Protein AF-A0A7C5RD27-F1 (afdb_monomer_lite)

Foldseek 3Di:
DAAAEAEDADQAQWAQDPVWFTEGEQKQAACVLDPPQPLVVVCVVVVNDDDNRYMYGNPCNVVRVVVVVVVDPDPPIDYHYNPSYDPDHPVD

Radius of gyration: 13.66 Å; chains: 1; bounding box: 27×24×42 Å

Structure (mmCIF, N/CA/C/O backbone):
data_AF-A0A7C5RD27-F1
#
_entry.id   AF-A0A7C5RD27-F1
#
loop_
_atom_site.group_PDB
_atom_site.id
_atom_site.type_symbol
_atom_site.label_atom_id
_atom_site.label_alt_id
_atom_site.label_comp_id
_atom_site.label_asym_id
_atom_site.label_entity_id
_atom_site.label_seq_id
_atom_site.pdbx_PDB_ins_code
_atom_site.Cartn_x
_atom_site.Cartn_y
_atom_site.Cartn_z
_atom_site.occupancy
_atom_site.B_iso_or_equiv
_atom_site.auth_seq_id
_atom_site.auth_comp_id
_atom_site.auth_asym_id
_atom_site.auth_atom_id
_atom_site.pdbx_PDB_model_num
ATOM 1 N N . MET A 1 1 ? 4.669 -3.196 -22.497 1.00 63.97 1 MET A N 1
ATOM 2 C CA . MET A 1 1 ? 5.506 -3.907 -21.510 1.00 63.97 1 MET A CA 1
ATOM 3 C C . MET A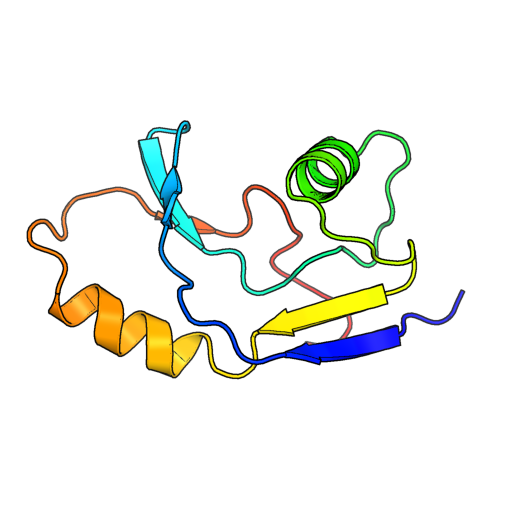 1 1 ? 4.536 -4.697 -20.663 1.00 63.97 1 MET A C 1
ATOM 5 O O . MET A 1 1 ? 3.616 -4.079 -20.142 1.00 63.97 1 MET A O 1
ATOM 9 N N . ASP A 1 2 ? 4.660 -6.018 -20.618 1.00 86.19 2 ASP A N 1
ATOM 10 C CA . ASP A 1 2 ? 3.668 -6.840 -19.924 1.00 86.19 2 ASP A CA 1
ATOM 11 C C . ASP A 1 2 ? 3.827 -6.701 -18.409 1.00 86.19 2 ASP A C 1
ATOM 13 O O . ASP A 1 2 ? 4.943 -6.751 -17.871 1.00 86.19 2 ASP A O 1
ATOM 17 N N . ILE A 1 3 ? 2.700 -6.471 -17.739 1.00 91.25 3 ILE A N 1
ATOM 18 C CA . ILE A 1 3 ? 2.628 -6.373 -16.284 1.00 91.25 3 ILE A CA 1
ATOM 19 C C . ILE A 1 3 ? 2.616 -7.790 -15.720 1.00 91.25 3 ILE A C 1
ATOM 21 O O . ILE A 1 3 ? 1.820 -8.630 -16.136 1.00 91.25 3 ILE A O 1
ATOM 25 N N . VAL A 1 4 ? 3.490 -8.044 -14.752 1.00 93.31 4 VAL A N 1
ATOM 26 C CA . VAL A 1 4 ? 3.555 -9.312 -14.027 1.00 93.31 4 VAL A CA 1
ATOM 27 C C . VAL A 1 4 ? 2.882 -9.130 -12.674 1.00 93.31 4 VAL A C 1
ATOM 29 O O . VAL A 1 4 ? 3.349 -8.364 -11.829 1.00 93.31 4 VAL A O 1
ATOM 32 N N . TYR A 1 5 ? 1.787 -9.852 -12.463 1.00 93.56 5 TYR A N 1
ATOM 33 C CA . TYR A 1 5 ? 1.062 -9.853 -11.198 1.00 93.56 5 TYR A CA 1
ATOM 34 C C . TYR A 1 5 ? 1.572 -10.976 -10.298 1.00 93.56 5 TYR A C 1
ATOM 36 O O . TYR A 1 5 ? 1.650 -12.132 -10.711 1.00 93.56 5 TYR A O 1
ATOM 44 N N . ILE A 1 6 ? 1.928 -10.631 -9.062 1.00 93.81 6 ILE A N 1
ATOM 45 C CA . ILE A 1 6 ? 2.479 -11.566 -8.079 1.00 93.81 6 ILE A CA 1
ATOM 46 C C . ILE A 1 6 ? 1.546 -11.611 -6.879 1.00 93.81 6 ILE A C 1
ATOM 48 O O . ILE A 1 6 ? 1.417 -10.641 -6.137 1.00 93.81 6 ILE A O 1
ATOM 52 N N . GLU A 1 7 ? 0.920 -12.752 -6.634 1.00 95.06 7 GLU A N 1
ATOM 53 C CA . GLU A 1 7 ? 0.102 -12.923 -5.440 1.00 95.06 7 GLU A CA 1
ATOM 54 C C . GLU A 1 7 ? 0.977 -13.103 -4.197 1.00 95.06 7 GLU A C 1
ATOM 56 O O . GLU A 1 7 ? 1.864 -13.959 -4.142 1.00 95.06 7 GLU A O 1
ATOM 61 N N . LYS A 1 8 ? 0.714 -12.313 -3.155 1.00 93.56 8 LYS A N 1
ATOM 62 C CA . LYS A 1 8 ? 1.370 -12.447 -1.855 1.00 93.56 8 LYS A CA 1
ATOM 63 C C . LYS A 1 8 ? 0.378 -12.374 -0.712 1.00 93.56 8 LYS A C 1
ATOM 65 O O . LYS A 1 8 ? -0.610 -11.645 -0.730 1.00 93.56 8 LYS A O 1
ATOM 70 N N . ARG A 1 9 ? 0.696 -13.099 0.358 1.00 95.69 9 ARG A N 1
ATOM 71 C CA . ARG A 1 9 ? -0.024 -12.987 1.629 1.00 95.69 9 ARG A CA 1
ATOM 72 C C . ARG A 1 9 ? 0.616 -11.900 2.486 1.00 95.69 9 ARG A C 1
ATOM 74 O O . ARG A 1 9 ? 1.834 -11.847 2.633 1.00 95.69 9 ARG A O 1
ATOM 81 N N . CYS A 1 10 ? -0.205 -11.054 3.095 1.00 93.75 10 CYS A N 1
ATOM 82 C CA . CYS A 1 10 ? 0.223 -10.016 4.024 1.00 93.75 10 CYS A CA 1
ATOM 83 C C . CYS A 1 10 ? -0.113 -10.387 5.477 1.00 93.75 10 CYS A C 1
ATOM 85 O O . CYS A 1 10 ? -1.061 -11.125 5.750 1.00 93.75 10 CYS A O 1
ATOM 87 N N . ARG A 1 11 ? 0.681 -9.869 6.424 1.00 93.69 11 ARG A N 1
ATOM 88 C CA . ARG A 1 11 ? 0.430 -9.994 7.876 1.00 93.69 11 ARG A CA 1
ATOM 89 C C . ARG A 1 11 ? -0.367 -8.814 8.444 1.00 93.69 11 ARG A C 1
ATOM 91 O O . ARG A 1 11 ? -0.945 -8.919 9.519 1.00 93.69 11 ARG A O 1
ATOM 98 N N . SER A 1 12 ? -0.358 -7.689 7.733 1.00 93.62 12 SER A N 1
ATOM 99 C CA . SER A 1 12 ? -1.040 -6.443 8.076 1.00 93.62 12 SER A CA 1
ATOM 100 C C . SER A 1 12 ? -1.437 -5.737 6.785 1.00 93.62 12 SER A C 1
ATOM 102 O O . SER A 1 12 ? -0.644 -5.700 5.838 1.00 93.62 12 SER A O 1
ATOM 104 N N . VAL A 1 13 ? -2.627 -5.142 6.767 1.00 95.50 13 VAL A N 1
ATOM 105 C CA . VAL A 1 13 ? -3.094 -4.303 5.659 1.00 95.50 13 VAL A CA 1
ATOM 106 C C . VAL A 1 13 ? -3.463 -2.894 6.129 1.00 95.50 13 VAL A C 1
ATOM 108 O O . VAL A 1 13 ? -3.167 -1.931 5.426 1.00 95.50 13 VAL A O 1
ATOM 111 N N . LEU A 1 14 ? -3.995 -2.757 7.346 1.00 95.06 14 LEU A N 1
ATOM 112 C CA . LEU A 1 14 ? -4.305 -1.484 7.989 1.00 95.06 14 LEU A CA 1
ATOM 113 C C . LEU A 1 14 ? -3.133 -1.043 8.875 1.00 95.06 14 LEU A C 1
ATOM 115 O O . LEU A 1 14 ? -2.891 -1.620 9.936 1.00 95.06 14 LEU A O 1
ATOM 119 N N . ASN A 1 15 ? -2.403 -0.013 8.454 1.00 93.31 15 ASN A N 1
ATOM 120 C CA . ASN A 1 15 ? -1.211 0.477 9.156 1.00 93.31 15 ASN A CA 1
ATOM 121 C C . ASN A 1 15 ? -1.391 1.937 9.573 1.00 93.31 15 ASN A C 1
ATOM 123 O O . ASN A 1 15 ? -2.050 2.696 8.869 1.00 93.31 15 ASN A O 1
ATOM 127 N N . LYS A 1 16 ? -0.808 2.359 10.703 1.00 92.00 16 LYS A N 1
ATOM 128 C CA . LYS A 1 16 ? -0.830 3.781 11.088 1.00 92.00 16 LYS A CA 1
ATOM 129 C C . LYS A 1 16 ? -0.078 4.616 10.055 1.00 92.00 16 LYS A C 1
ATOM 131 O O . LYS A 1 16 ? 1.023 4.250 9.648 1.00 92.00 16 LYS A O 1
ATOM 136 N N . SER A 1 17 ? -0.666 5.739 9.661 1.00 90.00 17 SER A N 1
ATOM 137 C CA . SER A 1 17 ? -0.095 6.630 8.654 1.00 90.00 17 SER A CA 1
ATOM 138 C C . SER A 1 17 ? 0.492 7.886 9.288 1.00 90.00 17 SER A C 1
ATOM 140 O O . SER A 1 17 ? -0.088 8.462 10.208 1.00 90.00 17 SER A O 1
ATOM 142 N N . LYS A 1 18 ? 1.615 8.363 8.740 1.00 86.62 18 LYS A N 1
ATOM 143 C CA . LYS A 1 18 ? 2.157 9.694 9.062 1.00 86.62 18 LYS A CA 1
ATOM 144 C C . LYS A 1 18 ? 1.308 10.834 8.480 1.00 86.62 18 LYS A C 1
ATOM 146 O O . LYS A 1 18 ? 1.457 11.966 8.914 1.00 86.62 18 LYS A O 1
ATOM 151 N N . LEU A 1 19 ? 0.394 10.529 7.553 1.00 84.38 19 LEU A N 1
ATOM 152 C CA . LEU A 1 19 ? -0.603 11.468 7.017 1.00 84.38 19 LEU A CA 1
ATOM 153 C C . LEU A 1 19 ? -1.798 11.678 7.972 1.00 84.38 19 LEU A C 1
ATOM 155 O O . LEU A 1 19 ? -2.714 12.436 7.666 1.00 84.38 19 LEU A O 1
ATOM 159 N N . GLY A 1 20 ? -1.799 10.993 9.121 1.00 86.88 20 GLY A N 1
ATOM 160 C CA . GLY A 1 20 ? -2.916 10.937 10.059 1.00 86.88 20 GLY A CA 1
ATOM 161 C C . GLY A 1 20 ? -3.746 9.662 9.888 1.00 86.88 20 GLY A C 1
ATOM 162 O O . GLY A 1 20 ? -3.852 9.110 8.795 1.00 86.88 20 GLY A O 1
ATOM 163 N N . GLY A 1 21 ? -4.322 9.169 10.987 1.00 92.75 21 GLY A N 1
ATOM 164 C CA . GLY A 1 21 ? -5.139 7.953 10.988 1.00 92.75 21 GLY A CA 1
ATOM 165 C C . GLY A 1 21 ? -4.386 6.714 10.485 1.00 92.75 21 GLY A C 1
ATOM 166 O O . GLY A 1 21 ? -3.286 6.397 10.954 1.00 92.75 21 GLY A O 1
ATOM 167 N N . TYR A 1 22 ? -4.988 6.005 9.532 1.00 94.69 22 TYR A N 1
ATOM 168 C CA . TYR A 1 22 ? -4.478 4.754 8.973 1.00 94.69 22 TYR A CA 1
ATOM 169 C C . TYR A 1 22 ? -4.354 4.808 7.450 1.00 94.69 22 TYR A C 1
ATOM 171 O O . TYR A 1 22 ? -4.969 5.637 6.789 1.00 94.69 22 TYR A O 1
ATOM 179 N N . THR A 1 23 ? -3.569 3.894 6.890 1.00 95.00 23 THR A N 1
ATOM 180 C CA . THR A 1 23 ? -3.466 3.643 5.453 1.00 95.00 23 THR A CA 1
ATOM 181 C C . THR A 1 23 ? -3.698 2.167 5.147 1.00 95.00 23 THR A C 1
ATOM 183 O O . THR A 1 23 ? -3.294 1.292 5.923 1.00 95.00 23 THR A O 1
ATOM 186 N N . ILE A 1 24 ? -4.333 1.904 4.010 1.00 95.25 24 ILE A N 1
ATOM 187 C CA . ILE A 1 24 ? -4.509 0.585 3.403 1.00 95.25 24 ILE A CA 1
ATOM 188 C C . ILE A 1 24 ? -3.859 0.640 2.027 1.00 95.25 24 ILE A C 1
ATOM 190 O O . ILE A 1 24 ? -4.217 1.481 1.218 1.00 95.25 24 ILE A O 1
ATOM 194 N N . ASN A 1 25 ? -2.921 -0.262 1.747 1.00 93.94 25 ASN A N 1
ATOM 195 C CA . ASN A 1 25 ? -2.308 -0.393 0.421 1.00 93.94 25 ASN A CA 1
ATOM 196 C C . ASN A 1 25 ? -2.514 -1.842 -0.043 1.00 93.94 25 ASN A C 1
ATOM 198 O O . ASN A 1 25 ? -1.780 -2.709 0.452 1.00 93.94 25 ASN A O 1
ATOM 202 N N . PRO A 1 26 ? -3.518 -2.122 -0.899 1.00 93.62 26 PRO A N 1
ATOM 203 C CA . PRO A 1 26 ? -3.832 -3.478 -1.368 1.00 93.62 26 PRO A CA 1
ATOM 204 C C . PRO A 1 26 ? -2.730 -4.063 -2.253 1.00 93.62 26 PRO A C 1
ATOM 206 O O . PRO A 1 26 ? -2.486 -5.268 -2.236 1.00 93.62 26 PRO A O 1
ATOM 209 N N . TYR A 1 27 ? -2.016 -3.186 -2.955 1.00 93.00 27 TYR A N 1
ATOM 210 C CA . TYR A 1 27 ? -0.953 -3.542 -3.879 1.00 93.00 27 TYR A CA 1
ATOM 211 C C . TYR A 1 27 ? 0.410 -3.013 -3.415 1.00 93.00 27 TYR A C 1
ATOM 213 O O . TYR A 1 27 ? 0.515 -2.144 -2.537 1.00 93.00 27 TYR A O 1
ATOM 221 N N . ILE A 1 28 ? 1.468 -3.555 -4.011 1.00 91.19 28 ILE A N 1
ATOM 222 C CA . ILE A 1 28 ? 2.824 -3.003 -3.989 1.00 91.19 28 ILE A CA 1
ATOM 223 C C . ILE A 1 28 ? 3.263 -2.865 -5.445 1.00 91.19 28 ILE A C 1
ATOM 225 O O . ILE A 1 28 ? 3.295 -3.847 -6.179 1.00 91.19 28 ILE A O 1
ATOM 229 N N . GLY A 1 29 ? 3.600 -1.649 -5.869 1.00 90.62 29 GLY A N 1
ATOM 230 C CA . GLY A 1 29 ? 3.739 -1.325 -7.289 1.00 90.62 29 GLY A CA 1
ATOM 231 C C . GLY A 1 29 ? 2.510 -0.646 -7.873 1.00 90.62 29 GLY A C 1
ATOM 232 O O . GLY A 1 29 ? 1.522 -0.410 -7.181 1.00 90.62 29 GLY A O 1
ATOM 233 N N . CYS A 1 30 ? 2.632 -0.249 -9.136 1.00 91.19 30 CYS A N 1
ATOM 234 C CA . CYS A 1 30 ? 1.555 0.317 -9.933 1.00 91.19 30 CYS A CA 1
ATOM 235 C C . CYS A 1 30 ? 1.879 0.151 -11.422 1.00 91.19 30 CYS A C 1
ATOM 237 O O . CYS A 1 30 ? 3.024 0.370 -11.821 1.00 91.19 30 CYS A O 1
ATOM 239 N N . ALA A 1 31 ? 0.863 -0.174 -12.224 1.00 91.56 31 ALA A N 1
ATOM 240 C CA . ALA A 1 31 ? 0.952 -0.329 -13.675 1.00 91.56 31 ALA A CA 1
ATOM 241 C C . ALA A 1 31 ? 1.455 0.925 -14.410 1.00 91.56 31 ALA A C 1
ATOM 243 O O . ALA A 1 31 ? 2.082 0.816 -15.458 1.00 91.56 31 ALA A O 1
ATOM 244 N N . HIS A 1 32 ? 1.205 2.114 -13.854 1.00 90.00 32 HIS A N 1
ATOM 245 C CA . HIS A 1 32 ? 1.580 3.384 -14.477 1.00 90.00 32 HIS A CA 1
ATOM 246 C C . HIS A 1 32 ? 3.095 3.606 -14.580 1.00 90.00 32 HIS A C 1
ATOM 248 O O . HIS A 1 32 ? 3.535 4.326 -15.471 1.00 90.00 32 HIS A O 1
ATOM 254 N N . ASN A 1 33 ? 3.879 3.054 -13.644 1.00 88.12 33 ASN A N 1
ATOM 255 C CA . ASN A 1 33 ? 5.336 3.225 -13.565 1.00 88.12 33 ASN A CA 1
ATOM 256 C C . ASN A 1 33 ? 5.829 4.676 -13.804 1.00 88.12 33 ASN A C 1
ATOM 258 O O . ASN A 1 33 ? 6.764 4.916 -14.566 1.00 88.12 33 ASN A O 1
ATOM 262 N N . CYS A 1 34 ? 5.182 5.674 -13.184 1.00 90.19 34 CYS A N 1
ATOM 263 C CA . CYS A 1 34 ? 5.528 7.077 -13.422 1.00 90.19 34 CYS A CA 1
ATOM 264 C C . CYS A 1 34 ? 6.970 7.389 -12.994 1.00 90.19 34 CYS A C 1
ATOM 266 O O . CYS A 1 34 ? 7.358 7.128 -11.853 1.00 90.19 34 CYS A O 1
ATOM 268 N N . VAL A 1 35 ? 7.715 8.085 -13.856 1.00 89.88 35 VAL A N 1
ATOM 269 C CA . VAL A 1 35 ? 9.104 8.513 -13.593 1.00 89.88 35 VAL A CA 1
ATOM 270 C C . VAL A 1 35 ? 9.250 9.405 -12.351 1.00 89.88 35 VAL A C 1
ATOM 272 O O . VAL A 1 35 ? 10.300 9.427 -11.719 1.00 89.88 35 VAL A O 1
ATOM 275 N N . TYR A 1 36 ? 8.184 10.113 -11.973 1.00 90.44 36 TYR A N 1
ATOM 276 C CA . TYR A 1 36 ? 8.123 11.007 -10.812 1.00 90.44 36 TYR A CA 1
ATOM 277 C C . TYR A 1 36 ? 7.446 10.366 -9.585 1.00 90.44 36 TYR A C 1
ATOM 279 O O . TYR A 1 36 ? 7.118 11.058 -8.619 1.00 90.44 36 TYR A O 1
ATOM 287 N N . CYS A 1 37 ? 7.180 9.055 -9.603 1.00 91.00 37 CYS A N 1
ATOM 288 C CA . CYS A 1 37 ? 6.440 8.391 -8.533 1.00 91.00 37 CYS A CA 1
ATOM 289 C C . CYS A 1 37 ? 7.248 8.341 -7.228 1.00 91.00 37 CYS A C 1
ATOM 291 O O . CYS A 1 37 ? 8.198 7.567 -7.086 1.00 91.00 37 CYS A O 1
ATOM 293 N N . TYR A 1 38 ? 6.809 9.099 -6.224 1.00 90.38 38 TYR A N 1
ATOM 294 C CA . TYR A 1 38 ? 7.451 9.103 -4.908 1.00 90.38 38 TYR A CA 1
ATOM 295 C C . TYR A 1 38 ? 7.382 7.734 -4.202 1.00 90.38 38 TYR A C 1
ATOM 297 O O . TYR A 1 38 ? 8.271 7.387 -3.421 1.00 90.38 38 TYR A O 1
ATOM 305 N N . ALA A 1 39 ? 6.346 6.933 -4.482 1.00 90.19 39 ALA A N 1
ATOM 306 C CA . ALA A 1 39 ? 6.174 5.614 -3.880 1.00 90.19 39 ALA A CA 1
ATOM 307 C C . ALA A 1 39 ? 7.293 4.645 -4.287 1.00 90.19 39 ALA A C 1
ATOM 309 O O . ALA A 1 39 ? 7.688 3.810 -3.476 1.00 90.19 39 ALA A O 1
ATOM 310 N N . ASN A 1 40 ? 7.881 4.819 -5.480 1.00 84.88 40 ASN A N 1
ATOM 311 C CA . ASN A 1 40 ? 9.020 4.018 -5.927 1.00 84.88 40 ASN A CA 1
ATOM 312 C C . ASN A 1 40 ? 10.232 4.182 -4.996 1.00 84.88 40 ASN A C 1
ATOM 314 O O . ASN A 1 40 ? 10.867 3.205 -4.604 1.00 84.88 40 ASN A O 1
ATOM 318 N N . TYR A 1 41 ? 10.513 5.416 -4.569 1.00 84.00 41 TYR A N 1
ATOM 319 C CA . TYR A 1 41 ? 11.553 5.684 -3.573 1.00 84.00 41 TYR A CA 1
ATOM 320 C C . TYR A 1 41 ? 11.189 5.098 -2.202 1.00 84.00 41 TYR A C 1
ATOM 322 O O . TYR A 1 41 ? 12.035 4.533 -1.509 1.00 84.00 41 TYR A O 1
ATOM 330 N N . TYR A 1 42 ? 9.913 5.185 -1.819 1.00 85.25 42 TYR A N 1
ATOM 331 C CA . TYR A 1 42 ? 9.441 4.666 -0.539 1.00 85.25 42 TYR A CA 1
ATOM 332 C C . TYR A 1 42 ? 9.577 3.141 -0.431 1.00 85.25 42 TYR A C 1
ATOM 334 O O . TYR A 1 42 ? 10.058 2.651 0.589 1.00 85.25 42 TYR A O 1
ATOM 342 N N . TRP A 1 43 ? 9.216 2.384 -1.472 1.00 82.75 43 TRP A N 1
ATOM 343 C CA . TRP A 1 43 ? 9.361 0.923 -1.484 1.00 82.75 43 TRP A CA 1
ATOM 344 C C . TRP A 1 43 ? 10.825 0.486 -1.380 1.00 82.75 43 TRP A C 1
ATOM 346 O O . TRP A 1 43 ? 11.128 -0.406 -0.587 1.00 82.75 43 TRP A O 1
ATOM 356 N N . LYS A 1 44 ? 11.738 1.165 -2.089 1.00 81.25 44 LYS A N 1
ATOM 357 C CA . LYS A 1 44 ? 13.186 0.907 -1.995 1.00 81.25 44 LYS A CA 1
ATOM 358 C C . LYS A 1 44 ? 13.699 1.076 -0.563 1.00 81.25 44 LYS A C 1
ATOM 360 O O . LYS A 1 44 ? 14.412 0.214 -0.062 1.00 81.25 44 LYS A O 1
ATOM 365 N N . ASN A 1 45 ? 13.262 2.124 0.138 1.00 82.88 45 ASN A N 1
ATOM 366 C CA . ASN A 1 45 ? 13.632 2.350 1.542 1.00 82.88 45 ASN A CA 1
ATOM 367 C C . ASN A 1 45 ? 13.057 1.308 2.512 1.00 82.88 45 ASN A C 1
ATOM 369 O O . ASN A 1 45 ? 13.580 1.142 3.611 1.00 82.88 45 ASN A O 1
ATOM 373 N N . LEU A 1 46 ? 11.980 0.616 2.133 1.00 81.31 46 LEU A N 1
ATOM 374 C CA . LEU A 1 46 ? 11.422 -0.502 2.896 1.00 81.31 46 LEU A CA 1
ATOM 375 C C . LEU A 1 46 ? 12.124 -1.837 2.596 1.00 81.31 46 LEU A C 1
ATOM 377 O O . LEU A 1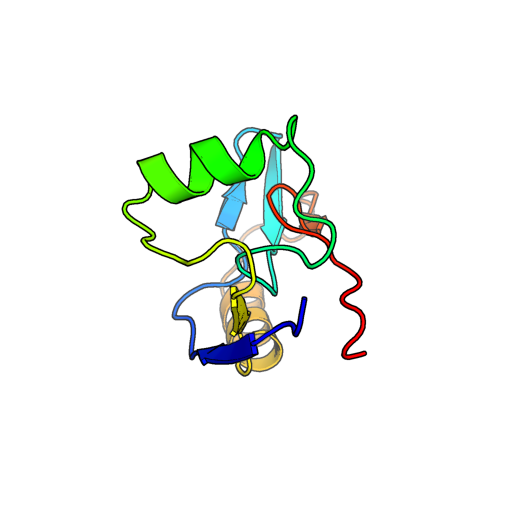 46 ? 11.689 -2.868 3.108 1.00 81.31 46 LEU A O 1
ATOM 381 N N . GLY A 1 47 ? 13.177 -1.835 1.770 1.00 81.12 47 GLY A N 1
ATOM 382 C CA . GLY A 1 47 ? 13.872 -3.048 1.338 1.00 81.12 47 GLY A CA 1
ATOM 383 C C . GLY A 1 47 ? 13.031 -3.919 0.405 1.00 81.12 47 GLY A C 1
ATOM 384 O O . GLY A 1 47 ? 13.267 -5.120 0.304 1.00 81.12 47 GLY A O 1
ATOM 385 N N . ILE A 1 48 ? 12.014 -3.343 -0.242 1.00 81.81 48 ILE A N 1
ATOM 386 C CA . ILE A 1 48 ? 11.198 -4.056 -1.220 1.00 81.81 48 ILE A CA 1
ATOM 387 C C . ILE A 1 48 ? 11.907 -3.965 -2.567 1.00 81.81 48 ILE A C 1
ATOM 389 O O . ILE A 1 48 ? 11.851 -2.941 -3.252 1.00 81.81 48 ILE A O 1
ATOM 393 N N . GLU A 1 49 ? 12.565 -5.053 -2.943 1.00 78.06 49 GLU A N 1
ATOM 394 C CA . GLU A 1 49 ? 13.127 -5.235 -4.275 1.00 78.06 49 GLU A CA 1
ATOM 395 C C . GLU A 1 49 ? 12.041 -5.794 -5.196 1.00 78.06 49 GLU A C 1
ATOM 397 O O . GLU A 1 49 ? 11.684 -6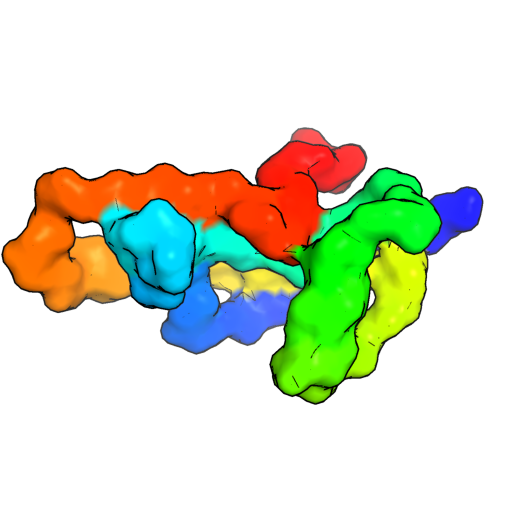.968 -5.120 1.00 78.06 49 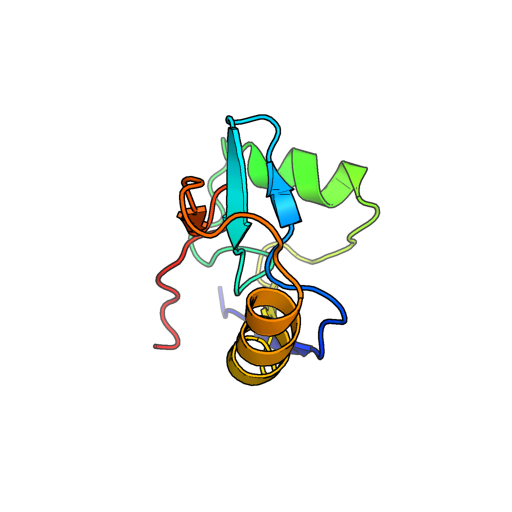GLU A O 1
ATOM 402 N N . LYS A 1 50 ? 11.486 -4.934 -6.052 1.00 79.88 50 LYS A N 1
ATOM 403 C CA . LYS A 1 50 ? 10.558 -5.330 -7.117 1.00 79.88 50 LYS A CA 1
ATOM 404 C C . LYS A 1 50 ? 11.034 -4.773 -8.449 1.00 79.88 50 LYS A C 1
ATOM 406 O O . LYS A 1 50 ? 11.650 -3.702 -8.483 1.00 79.88 50 LYS A O 1
ATOM 411 N N . LYS A 1 51 ? 10.670 -5.425 -9.551 1.00 82.25 51 LYS A N 1
ATOM 412 C CA . LYS A 1 51 ? 10.8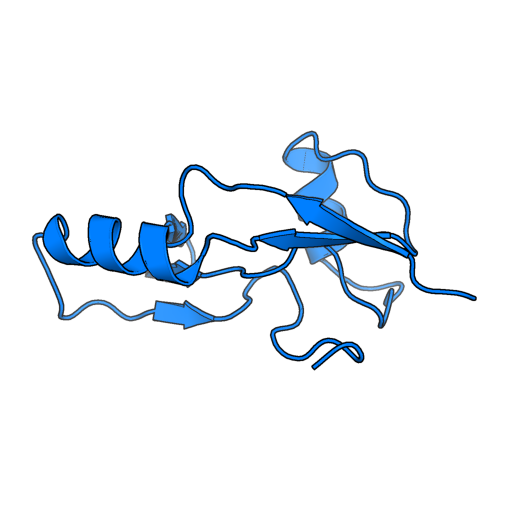39 -4.819 -10.877 1.00 82.25 51 LYS A CA 1
ATOM 413 C C . LYS A 1 51 ? 9.764 -3.774 -11.142 1.00 82.25 51 LYS A C 1
ATOM 415 O O . LYS A 1 51 ? 8.703 -3.739 -10.513 1.00 82.25 51 LYS A O 1
ATOM 420 N N . GLU A 1 52 ? 10.039 -2.891 -12.090 1.00 83.25 52 GLU A N 1
ATOM 421 C CA . GLU A 1 52 ? 9.120 -1.818 -12.467 1.00 83.25 52 GLU A CA 1
ATOM 422 C C . GLU A 1 52 ? 7.778 -2.355 -12.980 1.00 83.25 52 GLU A C 1
ATOM 424 O O . GLU A 1 52 ? 6.731 -1.858 -12.571 1.00 83.25 52 GLU A O 1
ATOM 429 N N . ASN A 1 53 ? 7.808 -3.436 -13.762 1.00 88.12 53 ASN A N 1
ATOM 430 C CA . ASN A 1 53 ? 6.629 -4.092 -14.329 1.00 88.12 53 ASN A CA 1
ATOM 431 C C . ASN A 1 53 ? 5.986 -5.151 -13.412 1.00 88.12 53 ASN A C 1
ATOM 433 O O . ASN A 1 53 ? 5.066 -5.840 -13.843 1.00 88.12 53 ASN A O 1
ATOM 437 N N . GLU A 1 54 ? 6.460 -5.304 -12.174 1.00 91.44 54 GLU A N 1
ATOM 438 C CA . GLU A 1 54 ? 5.894 -6.239 -11.198 1.00 91.44 54 GLU A CA 1
ATOM 439 C C . GLU A 1 54 ? 4.950 -5.511 -10.231 1.00 91.44 54 GLU A C 1
ATOM 441 O O . GLU A 1 54 ? 5.286 -4.458 -9.663 1.00 91.44 54 GLU A O 1
ATOM 446 N N . ILE A 1 55 ? 3.768 -6.094 -10.030 1.00 92.62 55 ILE A N 1
ATOM 447 C CA . ILE A 1 55 ? 2.755 -5.619 -9.086 1.00 92.62 55 ILE A CA 1
ATOM 448 C C . ILE A 1 55 ? 2.408 -6.760 -8.143 1.00 92.62 55 ILE A C 1
ATOM 450 O O . ILE A 1 55 ? 1.901 -7.799 -8.564 1.00 92.62 55 ILE A O 1
ATOM 454 N N . GLU A 1 56 ? 2.665 -6.564 -6.853 1.00 93.31 56 GLU A N 1
ATOM 455 C CA . GLU A 1 56 ? 2.307 -7.553 -5.842 1.00 93.31 56 GLU A CA 1
ATOM 456 C C . GLU A 1 56 ? 0.893 -7.294 -5.331 1.00 93.31 56 GLU A C 1
ATOM 458 O O . GLU A 1 56 ? 0.571 -6.184 -4.900 1.00 93.31 56 GLU A O 1
ATOM 463 N N . ILE A 1 57 ? 0.064 -8.331 -5.334 1.00 94.19 57 ILE A N 1
ATOM 464 C CA . ILE A 1 57 ? -1.331 -8.297 -4.906 1.00 94.19 57 ILE A CA 1
ATOM 465 C C . ILE A 1 57 ? -1.431 -8.948 -3.533 1.00 94.19 57 ILE A C 1
ATOM 467 O O . ILE A 1 57 ? -1.083 -10.119 -3.360 1.00 94.19 57 ILE A O 1
ATOM 471 N N . LYS A 1 58 ? -1.944 -8.218 -2.541 1.00 94.62 58 LYS A N 1
ATOM 472 C CA . LYS A 1 58 ? -2.189 -8.773 -1.205 1.00 94.62 58 LYS A CA 1
ATOM 473 C C . LYS A 1 58 ? -3.530 -9.500 -1.168 1.00 94.62 58 LYS A C 1
ATOM 475 O O . LYS A 1 58 ? -4.521 -8.956 -0.678 1.00 94.62 58 LYS A O 1
ATOM 480 N N . ILE A 1 59 ? -3.545 -10.741 -1.641 1.00 95.88 59 ILE A N 1
ATOM 481 C CA . ILE A 1 59 ? -4.768 -11.537 -1.851 1.00 95.88 59 ILE A CA 1
ATOM 482 C C . ILE A 1 59 ? -5.612 -11.754 -0.584 1.00 95.88 59 ILE A C 1
ATOM 484 O O . ILE A 1 59 ? -6.830 -11.835 -0.651 1.00 95.88 59 ILE A O 1
ATOM 488 N N . ASN A 1 60 ? -4.987 -11.797 0.595 1.00 96.38 60 ASN A N 1
ATOM 489 C CA . ASN A 1 60 ? -5.668 -12.005 1.878 1.00 96.38 60 ASN A CA 1
ATOM 490 C C . ASN A 1 60 ? -6.006 -10.689 2.608 1.00 96.38 60 ASN A C 1
ATOM 492 O O . ASN A 1 60 ? -6.255 -10.699 3.816 1.00 96.38 60 ASN A O 1
ATOM 496 N N . SER A 1 61 ? -5.958 -9.546 1.914 1.00 95.44 61 SER A N 1
ATOM 497 C CA . SER A 1 61 ? -6.235 -8.230 2.507 1.00 95.44 61 SER A CA 1
ATOM 498 C C . SER A 1 61 ? -7.608 -8.134 3.179 1.00 95.44 61 SER A C 1
ATOM 500 O O . SER A 1 61 ? -7.645 -7.628 4.302 1.00 95.44 61 SER A O 1
ATOM 502 N N . PRO A 1 62 ? -8.718 -8.619 2.580 1.00 94.88 62 PRO A N 1
ATOM 503 C CA . PRO A 1 62 ? -10.038 -8.524 3.206 1.00 94.88 62 PRO A CA 1
ATOM 504 C C . PRO A 1 62 ? -10.099 -9.242 4.561 1.00 94.88 62 PRO A C 1
ATOM 506 O O . PRO A 1 62 ? -10.520 -8.654 5.559 1.00 94.88 62 PRO A O 1
ATOM 509 N N . ASP A 1 63 ? -9.580 -10.472 4.634 1.00 96.81 63 ASP A N 1
ATOM 510 C CA . ASP A 1 63 ? -9.573 -11.272 5.865 1.00 96.81 63 ASP A CA 1
ATOM 511 C C . ASP A 1 63 ? -8.738 -10.614 6.968 1.00 96.81 63 ASP A C 1
ATOM 513 O O . ASP A 1 63 ? -9.174 -10.475 8.117 1.00 96.81 63 ASP A O 1
ATOM 517 N N . ILE A 1 64 ? -7.528 -10.167 6.616 1.00 97.25 64 ILE A N 1
ATOM 518 C CA . ILE A 1 64 ? -6.623 -9.495 7.552 1.00 97.25 64 ILE A CA 1
ATOM 519 C C . ILE A 1 64 ? -7.230 -8.175 8.030 1.00 97.25 64 ILE A C 1
ATOM 521 O O . ILE A 1 64 ? -7.160 -7.878 9.225 1.00 97.25 64 ILE A O 1
ATOM 525 N N . LEU A 1 65 ? -7.881 -7.413 7.148 1.00 95.75 65 LEU A N 1
ATOM 526 C CA . LEU A 1 65 ? -8.563 -6.175 7.514 1.00 95.75 65 LEU A CA 1
ATOM 527 C C . LEU A 1 65 ? -9.668 -6.437 8.541 1.00 95.75 65 LEU A C 1
ATOM 529 O O . LEU A 1 65 ? -9.707 -5.761 9.570 1.00 95.75 65 LEU A O 1
ATOM 533 N N . CYS A 1 66 ? -10.524 -7.439 8.325 1.00 95.50 66 CYS A N 1
ATOM 534 C CA . CYS A 1 66 ? -11.572 -7.806 9.279 1.00 95.50 66 CYS A CA 1
ATOM 535 C C . CYS A 1 66 ? -10.998 -8.147 10.663 1.00 95.50 66 CYS A C 1
ATOM 537 O O . CYS A 1 66 ? -11.519 -7.690 11.686 1.00 95.50 66 CYS A O 1
ATOM 539 N N . LEU A 1 67 ? -9.901 -8.907 10.712 1.00 95.62 67 LEU A N 1
ATOM 540 C CA . LEU A 1 67 ? -9.215 -9.240 11.964 1.00 95.62 67 LEU A CA 1
ATOM 541 C C . LEU A 1 67 ? -8.614 -8.003 12.646 1.00 95.62 67 LEU A C 1
ATOM 543 O O . LEU A 1 67 ? -8.703 -7.876 13.870 1.00 95.62 67 LEU A O 1
ATOM 547 N N . GLN A 1 68 ? -8.019 -7.083 11.883 1.00 95.06 68 GLN A N 1
ATOM 548 C CA . GLN A 1 68 ? -7.429 -5.852 12.416 1.00 95.06 68 GLN A CA 1
ATOM 549 C C . GLN A 1 68 ? -8.498 -4.878 12.926 1.00 95.06 68 GLN A C 1
ATOM 551 O O . GLN A 1 68 ? -8.353 -4.337 14.022 1.00 95.06 68 GLN A O 1
ATOM 556 N N . LEU A 1 69 ? -9.608 -4.713 12.203 1.00 93.81 69 LEU A N 1
ATOM 557 C CA . LEU A 1 69 ? -10.717 -3.838 12.597 1.00 93.81 69 LEU A CA 1
ATOM 558 C C . LEU A 1 69 ? -11.390 -4.280 13.901 1.00 93.81 69 LEU A C 1
ATOM 560 O O . LEU A 1 69 ? -11.799 -3.431 14.692 1.00 93.81 69 LEU A O 1
ATOM 564 N N . ARG A 1 70 ? -11.467 -5.590 14.172 1.00 93.38 70 ARG A N 1
ATOM 565 C CA . ARG A 1 70 ? -11.963 -6.118 15.459 1.00 93.38 70 ARG A CA 1
ATOM 566 C C . ARG A 1 70 ? -11.077 -5.721 16.643 1.00 93.38 70 ARG A C 1
ATOM 568 O O . ARG A 1 70 ? -11.576 -5.606 17.756 1.00 93.38 70 ARG A O 1
ATOM 575 N N . LYS A 1 71 ? -9.779 -5.513 16.407 1.00 91.25 71 LYS A N 1
ATOM 576 C CA . LYS A 1 71 ? -8.788 -5.148 17.432 1.00 91.25 71 LYS A CA 1
ATOM 577 C C . LYS A 1 71 ? -8.605 -3.633 17.586 1.00 91.25 71 LYS A C 1
ATOM 579 O O . LYS A 1 71 ? -7.941 -3.205 18.531 1.00 91.25 71 LYS A O 1
ATOM 584 N N . LEU A 1 72 ? -9.152 -2.812 16.682 1.00 90.06 72 LEU A N 1
ATOM 585 C CA . LEU A 1 72 ? -9.027 -1.356 16.774 1.00 90.06 72 LEU A CA 1
ATOM 586 C C . LEU A 1 72 ? -9.829 -0.814 17.961 1.00 90.06 72 LEU A C 1
ATOM 588 O O . LEU A 1 72 ? -11.043 -0.989 18.042 1.00 90.06 72 LEU A O 1
ATOM 592 N N . LYS A 1 73 ? -9.144 -0.087 18.851 1.00 84.00 73 LYS A N 1
ATOM 593 C CA . LYS A 1 73 ? -9.770 0.578 20.005 1.00 84.00 73 LYS A CA 1
ATOM 594 C C . LYS A 1 73 ? -10.634 1.779 19.599 1.00 84.00 73 LYS A C 1
ATOM 596 O O . LYS A 1 73 ? -11.682 2.002 20.191 1.00 84.00 73 LYS A O 1
ATOM 601 N N . SER A 1 74 ? -10.199 2.546 18.596 1.00 83.12 74 SER A N 1
ATOM 602 C CA . SER A 1 74 ? -10.925 3.702 18.054 1.00 83.12 74 SER A CA 1
ATOM 603 C C . SER A 1 74 ? -11.347 3.410 16.622 1.00 83.12 74 SER A C 1
ATOM 605 O O . SER A 1 74 ? -10.506 3.073 15.800 1.00 83.12 74 SER A O 1
ATOM 607 N N . LYS A 1 75 ? -12.638 3.559 16.314 1.00 81.56 75 LYS A N 1
ATOM 608 C CA . LYS A 1 75 ? -13.178 3.414 14.948 1.00 81.56 75 LYS A CA 1
ATOM 609 C C . LYS A 1 75 ? -13.447 4.756 14.260 1.00 81.56 75 LYS A C 1
ATOM 611 O O . LYS A 1 75 ? -14.040 4.780 13.192 1.00 81.56 75 LYS A O 1
ATOM 616 N N . LYS A 1 76 ? -13.058 5.871 14.887 1.00 82.75 76 LYS A N 1
ATOM 617 C CA . LYS A 1 76 ? -13.338 7.232 14.397 1.00 82.75 76 LYS A CA 1
ATOM 618 C C . LYS A 1 76 ? -12.181 7.843 13.596 1.00 82.75 76 LYS A C 1
ATOM 620 O O . LYS A 1 76 ? -12.261 9.002 13.204 1.00 82.75 76 LYS A O 1
ATOM 625 N N . ASP A 1 77 ? -11.113 7.083 13.371 1.00 88.25 77 ASP A N 1
ATOM 626 C CA . ASP A 1 77 ? -9.950 7.558 12.627 1.00 88.25 77 ASP A CA 1
ATOM 627 C C . ASP A 1 77 ? -10.167 7.473 11.114 1.00 88.25 77 ASP A C 1
ATOM 629 O O . ASP A 1 77 ? -10.875 6.603 10.606 1.00 88.25 77 ASP A O 1
ATOM 633 N N . ARG A 1 78 ? -9.514 8.380 10.383 1.00 91.62 78 ARG A N 1
ATOM 634 C CA . ARG A 1 78 ? -9.517 8.386 8.917 1.00 91.62 78 ARG A CA 1
ATOM 635 C C . ARG A 1 78 ? -8.685 7.225 8.382 1.00 91.62 78 ARG A C 1
ATOM 637 O O . ARG A 1 78 ? -7.641 6.893 8.946 1.00 91.62 78 ARG A O 1
ATOM 644 N N . VAL A 1 79 ? -9.128 6.653 7.268 1.00 93.00 79 VAL A N 1
ATOM 645 C CA . VAL A 1 79 ? -8.391 5.621 6.539 1.00 93.00 79 VAL A CA 1
ATOM 646 C C . VAL A 1 79 ? -8.129 6.129 5.131 1.00 93.00 79 VAL A C 1
ATOM 648 O O . VAL A 1 79 ? -9.061 6.386 4.375 1.00 93.00 79 VAL A O 1
ATOM 651 N N . PHE A 1 80 ? -6.856 6.285 4.794 1.00 93.75 80 PHE A N 1
ATOM 652 C CA . PHE A 1 80 ? -6.407 6.592 3.447 1.00 93.75 80 PHE A CA 1
ATOM 653 C C . PHE A 1 80 ? -6.232 5.292 2.673 1.00 93.75 80 PHE A C 1
ATOM 655 O O . PHE A 1 80 ? -5.624 4.343 3.167 1.00 93.75 80 PHE A O 1
ATOM 662 N N . ILE A 1 81 ? -6.754 5.246 1.458 1.00 92.88 81 ILE A N 1
ATOM 663 C CA . ILE A 1 81 ? -6.572 4.099 0.576 1.00 92.88 81 ILE A CA 1
ATOM 664 C C . ILE A 1 81 ? -5.466 4.447 -0.409 1.00 92.88 81 ILE A C 1
ATOM 666 O O . ILE A 1 81 ? -5.444 5.542 -0.963 1.00 92.88 81 ILE A O 1
ATOM 670 N N . SER A 1 82 ? -4.546 3.504 -0.586 1.00 92.31 82 SER A N 1
ATOM 671 C CA . SER A 1 82 ? -3.488 3.530 -1.584 1.00 92.31 82 SER A CA 1
ATOM 672 C C . SER A 1 82 ? -2.642 4.796 -1.523 1.00 92.31 82 SER A C 1
ATOM 674 O O . SER A 1 82 ? -2.421 5.480 -2.511 1.00 92.31 82 SER A O 1
ATOM 676 N N . SER A 1 83 ? -2.134 5.115 -0.329 1.00 92.31 83 SER A N 1
ATOM 677 C CA . SER A 1 83 ? -1.217 6.245 -0.186 1.00 92.31 83 SER A CA 1
ATOM 678 C C . SER A 1 83 ? 0.042 6.037 -1.028 1.00 92.31 83 SER A C 1
ATOM 680 O O . SER A 1 83 ? 0.499 6.969 -1.668 1.00 92.31 83 SER A O 1
ATOM 682 N N . ILE A 1 84 ? 0.593 4.821 -1.047 1.00 91.81 84 ILE A N 1
ATOM 683 C CA . ILE A 1 84 ? 1.863 4.496 -1.716 1.00 91.81 84 ILE A CA 1
ATOM 684 C C . ILE A 1 84 ? 1.681 3.459 -2.826 1.00 91.81 84 ILE A C 1
ATOM 686 O O . ILE A 1 84 ? 2.593 2.688 -3.081 1.00 91.81 84 ILE A O 1
ATOM 690 N N . THR A 1 85 ? 0.503 3.357 -3.424 1.00 91.06 85 THR A N 1
ATOM 691 C CA . THR A 1 85 ? 0.208 2.479 -4.566 1.00 91.06 85 THR A CA 1
ATOM 692 C C . THR A 1 85 ? -0.985 3.068 -5.315 1.00 91.06 85 THR A C 1
ATOM 694 O O . THR A 1 85 ? -1.514 4.088 -4.888 1.00 91.06 85 THR A O 1
ATOM 697 N N . ASP A 1 86 ? -1.402 2.465 -6.419 1.00 90.69 86 ASP A N 1
ATOM 698 C CA . ASP A 1 86 ? -2.650 2.839 -7.078 1.00 90.69 86 ASP A CA 1
ATOM 699 C C . ASP A 1 86 ? -3.755 1.860 -6.645 1.00 90.69 86 ASP A C 1
ATOM 701 O O . ASP A 1 86 ? -3.503 0.648 -6.648 1.00 90.69 86 ASP A O 1
ATOM 705 N N . PRO A 1 87 ? -4.927 2.352 -6.187 1.00 88.69 87 PRO A N 1
ATOM 706 C CA . PRO A 1 87 ? -6.035 1.500 -5.766 1.00 88.69 87 PRO A CA 1
ATOM 707 C C . PRO A 1 87 ? -6.700 0.739 -6.910 1.00 88.69 87 PRO A C 1
ATOM 709 O O . PRO A 1 87 ? -7.324 -0.267 -6.607 1.00 88.69 87 PRO A O 1
ATOM 712 N N . TYR A 1 88 ? -6.563 1.196 -8.155 1.00 89.25 88 TYR A N 1
ATOM 713 C CA . TYR A 1 88 ? -7.237 0.641 -9.320 1.00 89.25 88 TYR A CA 1
ATOM 714 C C . TYR A 1 88 ? -6.203 0.129 -10.320 1.00 89.25 88 TYR A C 1
ATOM 716 O O . TYR A 1 88 ? -5.627 0.876 -11.115 1.00 89.25 88 TYR A O 1
ATOM 724 N N . GLN A 1 89 ? -5.930 -1.172 -10.258 1.00 90.38 89 GLN A N 1
ATOM 725 C CA . GLN A 1 89 ? -5.001 -1.815 -11.184 1.00 90.38 89 GLN A CA 1
ATOM 726 C C . GLN A 1 89 ? -5.756 -2.354 -12.405 1.00 90.38 89 GLN A C 1
ATOM 728 O O . GLN A 1 89 ? -6.868 -2.841 -12.243 1.00 90.38 89 GLN A O 1
ATOM 733 N N . PRO A 1 90 ? -5.141 -2.405 -13.602 1.00 89.25 90 PRO A N 1
ATOM 734 C CA . PRO A 1 90 ? -5.779 -2.952 -14.810 1.00 89.25 90 PRO A CA 1
ATOM 735 C C . PRO A 1 90 ? -6.251 -4.418 -14.743 1.00 89.25 90 PRO A C 1
ATOM 737 O O . PRO A 1 90 ? -6.794 -4.912 -15.722 1.00 89.25 90 PRO A O 1
ATOM 740 N N . ILE A 1 91 ? -5.965 -5.132 -13.650 1.00 87.31 91 ILE A N 1
ATOM 741 C CA . ILE A 1 91 ? -6.396 -6.521 -13.425 1.00 87.31 91 ILE A CA 1
ATOM 742 C C . ILE A 1 91 ? -7.800 -6.620 -12.810 1.00 87.31 91 ILE A C 1
ATOM 744 O O . ILE A 1 91 ? -8.373 -7.707 -12.803 1.00 87.31 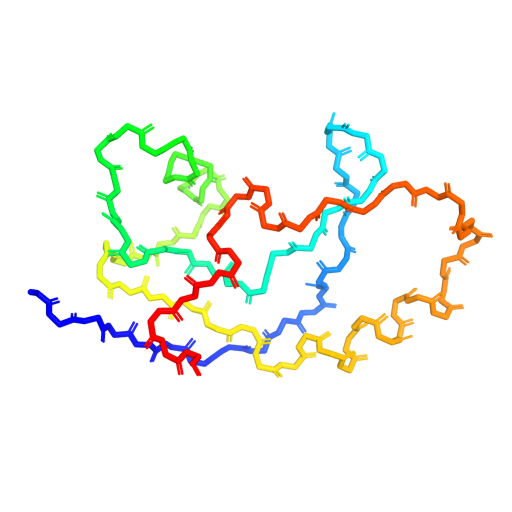91 ILE A O 1
ATOM 748 N N . GLU A 1 92 ? -8.319 -5.521 -12.258 1.00 83.12 92 GLU A N 1
ATOM 749 C CA . GLU A 1 92 ? -9.690 -5.430 -11.736 1.00 83.12 92 GLU A CA 1
ATOM 750 C C . GLU A 1 92 ? -10.713 -5.331 -12.874 1.00 83.12 92 GLU A C 1
ATOM 752 O O . GLU A 1 92 ? -11.765 -6.001 -12.754 1.00 83.12 92 GLU A O 1
#

pLDDT: mean 90.02, std 5.41, range [63.97, 97.25]

Sequence (92 aa):
MDIVYIEKRCRSVLNKSKLGGYTINPYIGCAHNCVYCYANYYWKNLGIEKKENEIEIKINSPDILCLQLRKLKSKKDRVFISSITDPYQPIE

Secondary structure (DSSP, 8-state):
-PPEEEEE--S-SEEE-TTSSEEE-SEES-TT--TT-HHHHHHHHTT----TTEEEEETTHHHHHHHHHHH-S-S-S-EEE-TTS-S--TT-